Protein AF-Q8NE89-F1 (afdb_monomer)

Sequence (167 aa):
CEGNANNFYTWEACDDACWRIEKVPKVCRLQVSVDDQCEGSTEKYFFNLSSMTCEKFFSGGCHRNRIENRFPDEATCMGFCAPKKIPSFCYSPKDEGLCSANVTRYYFNPRYRTCDAFTYTGCGGNDNNFVSREDCKRACAKALKKKKKMPKLRFASRIRKIRKKQF

Radius of gyration: 23.85 Å; Cα contacts (8 Å, |Δi|>4): 255; chains: 1; bounding box: 80×46×56 Å

InterPro domains:
  IPR002223 Pancreatic trypsin inhibitor Kunitz domain [PF00014] (27-81)
  IPR002223 Pancreatic trypsin inhibitor Kunitz domain [PF00014] (89-140)
  IPR002223 Pancreatic trypsin inhibitor Kunitz domain [PR00759] (87-101)
  IPR002223 Pancreatic trypsin inhibitor Kunitz domain [PR00759] (115-125)
  IPR002223 Pancreatic trypsin inhibitor Kunitz domain [PR00759] (125-140)
  IPR002223 Pancreatic trypsin inhibitor Kunitz domain [PS50279] (28-81)
  IPR002223 Pancreatic trypsin inhibitor Kunitz domain [PS50279] (90-140)
  IPR002223 Pancreatic trypsin inhibitor Kunitz domain [SM00131] (26-82)
  IPR002223 Pancreatic trypsin inhibitor Kunitz domain [SM00131] (88-141)
  IPR008296 Tissue factor pathway inhibitor-like [PIRSF001620] (1-167)
  IPR020901 Proteinase inhibitor I2, Kunitz, conserved site [PS00280] (118-136)
  IPR036880 Pancreatic trypsin inhibitor Kunitz domain superfamily [G3DSA:4.10.410.10] (1-84)
  IPR036880 Pancreatic trypsin inhibitor Kunitz domain superfamily [G3DSA:4.10.410.10] (85-149)
  IPR036880 Pancreatic trypsin inhibitor Kunitz domain superfamily [SSF57362] (23-83)
  IPR036880 Pancreatic trypsin inhibitor Kunitz domain superfamily [SSF57362] (86-141)
  IPR050098 Tissue factor pathway inhibitor/Kunitz-type serine protease inhibitor-like [PTHR10083] (69-151)

Structure (mmCIF, N/CA/C/O backbone):
data_AF-Q8NE89-F1
#
_entry.id   AF-Q8NE89-F1
#
loop_
_atom_site.group_PDB
_atom_site.id
_atom_site.type_symbol
_atom_site.label_atom_id
_atom_site.label_alt_id
_atom_site.label_comp_id
_atom_site.label_asym_id
_atom_site.label_entity_id
_atom_site.label_seq_id
_atom_site.pdbx_PDB_ins_code
_atom_site.Cartn_x
_atom_site.Cartn_y
_atom_site.Cartn_z
_atom_site.occupancy
_atom_site.B_iso_or_equiv
_atom_site.auth_seq_id
_atom_site.auth_comp_id
_atom_site.auth_asym_id
_atom_site.auth_atom_id
_atom_site.pdbx_PDB_model_num
ATOM 1 N N . CYS A 1 1 ? 8.683 28.146 15.062 1.00 55.91 1 CYS A N 1
ATOM 2 C CA . CYS A 1 1 ? 8.540 27.248 13.897 1.00 55.91 1 CYS A CA 1
ATOM 3 C C . CYS A 1 1 ? 8.282 25.838 14.406 1.00 55.91 1 CYS A C 1
ATOM 5 O O . CYS A 1 1 ? 9.219 25.204 14.861 1.00 55.91 1 CYS A O 1
ATOM 7 N N . GLU A 1 2 ? 7.033 25.377 14.365 1.00 76.19 2 GLU A N 1
ATOM 8 C CA . GLU A 1 2 ? 6.618 24.046 14.853 1.00 76.19 2 GLU A CA 1
ATOM 9 C C . GLU A 1 2 ? 5.938 23.246 13.726 1.00 76.19 2 GLU A C 1
ATOM 11 O O . GLU A 1 2 ? 4.887 22.635 13.897 1.00 76.19 2 GLU A O 1
ATOM 16 N N . GLY A 1 3 ? 6.494 23.322 12.514 1.00 75.50 3 GLY A N 1
ATOM 17 C CA . GLY A 1 3 ? 5.986 22.558 11.374 1.00 75.50 3 GLY A CA 1
ATOM 18 C C . GLY A 1 3 ? 6.289 21.062 11.507 1.00 75.50 3 GLY A C 1
ATOM 19 O O . GLY A 1 3 ? 7.235 20.669 12.185 1.00 75.50 3 GLY A O 1
ATOM 20 N N . ASN A 1 4 ? 5.506 20.226 10.825 1.00 84.25 4 ASN A N 1
ATOM 21 C CA . ASN A 1 4 ? 5.774 18.792 10.687 1.00 84.25 4 ASN A CA 1
ATOM 22 C C . ASN A 1 4 ? 6.207 18.449 9.247 1.00 84.25 4 ASN A C 1
ATOM 24 O O . ASN A 1 4 ? 6.245 19.312 8.372 1.00 84.25 4 ASN A O 1
ATOM 28 N N . ALA A 1 5 ? 6.530 17.177 9.001 1.00 85.50 5 ALA A N 1
ATOM 29 C CA . ALA A 1 5 ? 7.006 16.697 7.700 1.00 85.50 5 ALA A CA 1
ATOM 30 C C . ALA A 1 5 ? 5.943 16.712 6.577 1.00 85.50 5 ALA A C 1
ATOM 32 O O . ALA A 1 5 ? 6.274 16.441 5.427 1.00 85.50 5 ALA A O 1
ATOM 33 N N . ASN A 1 6 ? 4.676 17.022 6.876 1.00 86.88 6 ASN A N 1
ATOM 34 C CA . ASN A 1 6 ? 3.607 17.169 5.885 1.00 86.88 6 ASN A CA 1
ATOM 35 C C . ASN A 1 6 ? 3.569 18.605 5.325 1.00 86.88 6 ASN A C 1
ATOM 37 O O . ASN A 1 6 ? 2.542 19.281 5.382 1.00 86.88 6 ASN A O 1
ATOM 41 N N . ASN A 1 7 ? 4.711 19.083 4.830 1.00 90.81 7 ASN A N 1
ATOM 42 C CA . ASN A 1 7 ? 4.867 20.398 4.215 1.00 90.81 7 ASN A CA 1
ATOM 43 C C . ASN A 1 7 ? 5.785 20.278 2.991 1.00 90.81 7 ASN A C 1
ATOM 45 O O . ASN A 1 7 ? 6.928 19.843 3.123 1.00 90.81 7 ASN A O 1
ATOM 49 N N . PHE A 1 8 ? 5.294 20.652 1.808 1.00 92.31 8 PHE A N 1
ATOM 50 C CA . PHE A 1 8 ? 5.977 20.418 0.532 1.00 92.31 8 PHE A CA 1
ATOM 51 C C . PHE A 1 8 ? 5.992 21.683 -0.327 1.00 92.31 8 PHE A C 1
ATOM 53 O O . PHE A 1 8 ? 4.985 22.379 -0.427 1.00 92.31 8 PHE A O 1
ATOM 60 N N . TYR A 1 9 ? 7.122 21.947 -0.989 1.00 92.88 9 TYR A N 1
ATOM 61 C CA . TYR A 1 9 ? 7.297 23.118 -1.858 1.00 92.88 9 TYR A CA 1
ATOM 62 C C . TYR A 1 9 ? 6.530 23.026 -3.180 1.00 92.88 9 TYR A C 1
ATOM 64 O O . TYR A 1 9 ? 6.206 24.049 -3.778 1.00 92.88 9 TYR A O 1
ATOM 72 N N . THR A 1 10 ? 6.251 21.811 -3.652 1.00 95.31 10 THR A N 1
ATOM 73 C CA . THR A 1 10 ? 5.556 21.571 -4.918 1.00 95.31 10 THR A CA 1
ATOM 74 C C . THR A 1 10 ? 4.507 20.481 -4.761 1.00 95.31 10 THR A C 1
ATOM 76 O O . THR A 1 10 ? 4.605 19.606 -3.892 1.00 95.31 10 THR A O 1
ATOM 79 N N . TRP A 1 11 ? 3.507 20.512 -5.644 1.00 91.31 11 TRP A N 1
ATOM 80 C CA . TRP A 1 11 ? 2.524 19.438 -5.751 1.00 91.31 11 TRP A CA 1
ATOM 81 C C . TRP A 1 11 ? 3.194 18.089 -6.029 1.00 91.31 11 TRP A C 1
ATOM 83 O O . TRP A 1 11 ? 2.794 17.093 -5.448 1.00 91.31 11 TRP A O 1
ATOM 93 N N . GLU A 1 12 ? 4.232 18.052 -6.866 1.00 91.31 12 GLU A N 1
ATOM 94 C CA . GLU A 1 12 ? 4.946 16.817 -7.211 1.00 91.31 12 GLU A CA 1
ATOM 95 C C . GLU A 1 12 ? 5.680 16.210 -6.014 1.00 91.31 12 GLU A C 1
ATOM 97 O O . GLU A 1 12 ? 5.616 15.001 -5.817 1.00 91.31 12 GLU A O 1
ATOM 102 N N . ALA A 1 13 ? 6.315 17.034 -5.173 1.00 89.81 13 ALA A N 1
ATOM 103 C CA . ALA A 1 13 ? 6.956 16.558 -3.950 1.00 89.81 13 ALA A CA 1
ATOM 104 C C . ALA A 1 13 ? 5.927 16.023 -2.938 1.00 89.81 13 ALA A C 1
ATOM 106 O O . ALA A 1 13 ? 6.159 14.994 -2.303 1.00 89.81 13 ALA A O 1
ATOM 107 N N . CYS A 1 14 ? 4.773 16.692 -2.820 1.00 91.06 14 CYS A N 1
ATOM 108 C CA . CYS A 1 14 ? 3.647 16.212 -2.017 1.00 91.06 14 CYS A CA 1
ATOM 109 C C . CYS A 1 14 ? 3.101 14.887 -2.558 1.00 91.06 14 CYS A C 1
ATOM 111 O O . CYS A 1 14 ? 2.960 13.921 -1.805 1.00 91.06 14 CYS A O 1
ATOM 113 N N . ASP A 1 15 ? 2.840 14.827 -3.870 1.00 88.75 15 ASP A N 1
ATOM 114 C CA . ASP A 1 15 ? 2.356 13.630 -4.548 1.00 88.75 15 ASP A CA 1
ATOM 115 C C . ASP A 1 15 ? 3.325 12.490 -4.285 1.00 88.75 15 ASP A C 1
ATOM 117 O O . ASP A 1 15 ? 2.850 11.496 -3.751 1.00 88.75 15 ASP A O 1
ATOM 121 N N . ASP A 1 16 ? 4.638 12.677 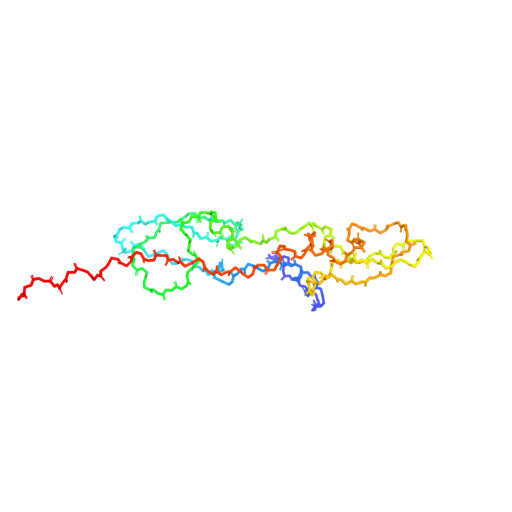-4.526 1.00 84.94 16 ASP A N 1
ATOM 122 C CA . ASP A 1 16 ? 5.698 11.662 -4.405 1.00 84.94 16 ASP A CA 1
ATOM 123 C C . ASP A 1 16 ? 5.943 11.148 -2.970 1.00 84.94 16 ASP A C 1
ATOM 125 O O . ASP A 1 16 ? 6.231 9.962 -2.737 1.00 84.94 16 ASP A O 1
ATOM 129 N N . ALA A 1 17 ? 5.776 12.016 -1.979 1.00 84.75 17 ALA A N 1
ATOM 130 C CA . ALA A 1 17 ? 5.873 11.620 -0.583 1.00 84.75 17 ALA A CA 1
ATOM 131 C C . ALA A 1 17 ? 4.620 10.861 -0.117 1.00 84.75 17 ALA A C 1
ATOM 133 O O . ALA A 1 17 ? 4.719 9.843 0.573 1.00 84.75 17 ALA A O 1
ATOM 134 N N . CYS A 1 18 ? 3.426 11.321 -0.499 1.00 85.19 18 CYS A N 1
ATOM 135 C CA . CYS A 1 18 ? 2.176 10.828 0.075 1.00 85.19 18 CYS A CA 1
ATOM 136 C C . CYS A 1 18 ? 1.602 9.591 -0.627 1.00 85.19 18 CYS A C 1
ATOM 138 O O . CYS A 1 18 ? 0.920 8.792 0.022 1.00 85.19 18 CYS A O 1
ATOM 140 N N . TRP A 1 19 ? 1.849 9.388 -1.925 1.00 80.62 19 TRP A N 1
ATOM 141 C CA . TRP A 1 19 ? 1.241 8.274 -2.671 1.00 80.62 19 TRP A CA 1
ATOM 142 C C . TRP A 1 19 ? 1.675 6.885 -2.186 1.00 80.62 19 TRP A C 1
ATOM 144 O O . TRP A 1 19 ? 0.909 5.925 -2.310 1.00 80.62 19 TRP A O 1
ATOM 154 N N . ARG A 1 20 ? 2.876 6.784 -1.601 1.00 74.88 20 ARG A N 1
ATOM 155 C CA . ARG A 1 20 ? 3.439 5.547 -1.031 1.00 74.88 20 ARG A CA 1
ATOM 156 C C . ARG A 1 20 ? 2.849 5.185 0.334 1.00 74.88 20 ARG A C 1
ATOM 158 O O . ARG A 1 20 ? 3.022 4.056 0.790 1.00 74.88 20 ARG A O 1
ATOM 165 N N . ILE A 1 21 ? 2.137 6.107 0.986 1.00 78.25 21 ILE A N 1
ATOM 166 C CA . ILE A 1 21 ? 1.583 5.894 2.325 1.00 78.25 21 ILE A CA 1
ATOM 167 C C . ILE A 1 21 ? 0.335 5.009 2.235 1.00 78.25 21 ILE A C 1
ATOM 169 O O . ILE A 1 21 ? -0.687 5.363 1.638 1.00 78.25 21 ILE A O 1
ATOM 173 N N . GLU A 1 22 ? 0.398 3.841 2.875 1.00 79.06 22 GLU A N 1
ATOM 174 C CA . GLU A 1 22 ? -0.743 2.935 2.970 1.00 79.06 22 GLU A CA 1
ATOM 175 C C . GLU A 1 22 ? -1.902 3.586 3.738 1.00 79.06 22 GLU A C 1
ATOM 177 O O . GLU A 1 22 ? -1.783 4.011 4.888 1.00 79.06 22 GLU A O 1
ATOM 182 N N . LYS A 1 23 ? -3.067 3.649 3.088 1.00 82.50 23 LYS A N 1
ATOM 183 C CA . LYS A 1 23 ? -4.235 4.341 3.634 1.00 82.50 23 LYS A CA 1
ATOM 184 C C . LYS A 1 23 ? -4.896 3.502 4.724 1.00 82.50 23 LYS A C 1
ATOM 186 O O . LYS A 1 23 ? -5.469 2.448 4.448 1.00 82.50 23 LYS A O 1
ATOM 191 N N . VAL A 1 24 ? -4.941 4.044 5.938 1.00 88.94 24 VAL A N 1
ATOM 192 C CA . VAL A 1 24 ? -5.802 3.533 7.013 1.00 88.94 24 VAL A CA 1
ATOM 193 C C . VAL A 1 24 ? -7.277 3.653 6.581 1.00 88.94 24 VAL A C 1
ATOM 195 O O . VAL A 1 24 ? -7.666 4.699 6.044 1.00 88.94 24 VAL A O 1
ATOM 198 N N . PRO A 1 25 ? -8.136 2.631 6.754 1.00 90.00 25 PRO A N 1
ATOM 199 C CA . PRO A 1 25 ? -9.551 2.719 6.379 1.00 90.00 25 PRO A CA 1
ATOM 200 C C . PRO A 1 25 ? -10.275 3.878 7.073 1.00 90.00 25 PRO A C 1
ATOM 202 O O . PRO A 1 25 ? -9.995 4.168 8.228 1.00 90.00 25 PRO A O 1
ATOM 205 N N . LYS A 1 26 ? -11.241 4.524 6.397 1.00 89.50 26 LYS A N 1
ATOM 206 C CA . LYS A 1 26 ? -11.944 5.713 6.930 1.00 89.50 26 LYS A CA 1
ATOM 207 C C . LYS A 1 26 ? -12.558 5.489 8.319 1.00 89.50 26 LYS A C 1
ATOM 209 O O . LYS A 1 26 ? -12.421 6.356 9.167 1.00 89.50 26 LYS A O 1
ATOM 214 N N . VAL A 1 27 ? -13.174 4.329 8.561 1.00 89.12 27 VAL A N 1
ATOM 215 C CA . VAL A 1 27 ? -13.766 3.993 9.871 1.00 89.12 27 VAL A CA 1
ATOM 216 C C . VAL A 1 27 ? -12.733 3.983 11.000 1.00 89.12 27 VAL A C 1
ATOM 218 O O . VAL A 1 27 ? -13.036 4.430 12.092 1.00 89.12 27 VAL A O 1
ATOM 221 N N . CYS A 1 28 ? -11.493 3.577 10.721 1.00 92.69 28 CYS A N 1
ATOM 222 C CA . CYS A 1 28 ? -10.399 3.544 11.694 1.00 92.69 28 CYS A CA 1
ATOM 223 C C . CYS A 1 28 ? -9.786 4.927 11.962 1.00 92.69 28 CYS A C 1
ATOM 225 O O . CYS A 1 28 ? -8.858 5.044 12.750 1.00 92.69 28 CYS A O 1
ATOM 227 N N . ARG A 1 29 ? -10.248 5.966 11.253 1.00 91.94 29 ARG A N 1
ATOM 228 C CA . ARG A 1 29 ? -9.847 7.362 11.474 1.00 91.94 29 ARG A CA 1
ATOM 229 C C . ARG A 1 29 ? -10.880 8.140 12.280 1.00 91.94 29 ARG A C 1
ATOM 231 O O . ARG A 1 29 ? -10.676 9.320 12.541 1.00 91.94 29 ARG A O 1
ATOM 238 N N . LEU A 1 30 ? -12.018 7.517 12.588 1.00 88.88 30 LEU A N 1
ATOM 239 C CA . LEU A 1 30 ? -13.071 8.158 13.358 1.00 88.88 30 LEU A CA 1
ATOM 240 C C . LEU A 1 30 ? -12.648 8.229 14.823 1.00 88.88 30 LEU A C 1
ATOM 242 O O . LEU A 1 30 ? -12.080 7.275 15.360 1.00 88.88 30 LEU A O 1
ATOM 246 N N . GLN A 1 31 ? -12.954 9.360 15.452 1.00 84.25 31 GLN A N 1
ATOM 247 C CA . GLN A 1 31 ? -12.847 9.507 16.896 1.00 84.25 31 GLN A CA 1
ATOM 248 C C . GLN A 1 31 ? -13.882 8.608 17.577 1.00 84.25 31 GLN A C 1
ATOM 250 O O . GLN A 1 31 ? -14.979 8.394 17.053 1.00 84.25 31 GLN A O 1
ATOM 255 N N . VAL A 1 32 ? -13.518 8.069 18.735 1.00 82.00 32 VAL A N 1
ATOM 256 C CA . VAL A 1 32 ? -14.411 7.261 19.564 1.00 82.00 32 VAL A CA 1
ATOM 257 C C . VAL A 1 32 ? -15.127 8.188 20.535 1.00 82.00 32 VAL A C 1
ATOM 259 O O . VAL A 1 32 ? -14.473 8.942 21.250 1.00 82.00 32 VAL A O 1
ATOM 262 N N . SER A 1 33 ? -16.458 8.137 20.571 1.00 72.62 33 SER A N 1
ATOM 263 C CA . SER A 1 33 ? -17.232 8.758 21.646 1.00 72.62 33 SER A CA 1
ATOM 264 C C . SER A 1 33 ? -17.252 7.816 22.846 1.00 72.62 33 SER A C 1
ATOM 266 O O . SER A 1 33 ? -17.750 6.690 22.754 1.00 72.62 33 SER A O 1
ATOM 268 N N . VAL A 1 34 ? -16.683 8.267 23.959 1.00 67.81 34 VAL A N 1
ATOM 269 C CA . VAL A 1 34 ? -16.776 7.573 25.243 1.00 67.81 34 VAL A CA 1
ATOM 270 C C . VAL A 1 34 ? -18.064 8.057 25.910 1.00 67.81 34 VAL A C 1
ATOM 272 O O . VAL A 1 34 ? -18.098 9.131 26.499 1.00 67.81 34 VAL A O 1
ATOM 275 N N . ASP A 1 35 ? -19.158 7.317 25.728 1.00 64.50 35 ASP A N 1
ATOM 276 C CA . ASP A 1 35 ? -20.420 7.624 26.406 1.00 64.50 35 ASP A CA 1
ATOM 277 C C . ASP A 1 35 ? -20.411 6.956 27.789 1.00 64.50 35 ASP A C 1
ATOM 279 O O . ASP A 1 35 ? -20.801 5.795 27.943 1.00 64.50 35 ASP A O 1
ATOM 283 N N . ASP A 1 36 ? -19.956 7.702 28.798 1.00 57.50 36 ASP A N 1
ATOM 284 C CA . ASP A 1 36 ? -19.843 7.253 30.197 1.00 57.50 36 ASP A CA 1
ATOM 285 C C . ASP A 1 36 ? -21.199 7.155 30.930 1.00 57.50 36 ASP A C 1
ATOM 287 O O . ASP A 1 36 ? -21.265 6.764 32.091 1.00 57.50 36 ASP A O 1
ATOM 291 N N . GLN A 1 37 ? -22.308 7.502 30.269 1.00 61.19 37 GLN A N 1
ATOM 292 C CA . GLN A 1 37 ? -23.637 7.630 30.891 1.00 61.19 37 GLN A CA 1
ATOM 293 C C . GLN A 1 37 ? -24.498 6.358 30.815 1.00 61.19 37 GLN A C 1
ATOM 295 O O . GLN A 1 37 ? -25.705 6.412 31.051 1.00 61.19 37 GLN A O 1
ATOM 300 N N . CYS A 1 38 ? -23.918 5.209 30.464 1.00 62.44 38 CYS A N 1
ATOM 301 C CA . CYS A 1 38 ? -24.669 3.970 30.267 1.00 62.44 38 CYS A CA 1
ATOM 302 C C . CYS A 1 38 ? -24.155 2.838 31.161 1.00 62.44 38 CYS A C 1
ATOM 304 O O . CYS A 1 38 ? -22.958 2.570 31.242 1.00 62.44 38 CYS A O 1
ATOM 306 N N . GLU A 1 39 ? -25.093 2.138 31.794 1.00 60.69 39 GLU A N 1
ATOM 307 C CA . GLU A 1 39 ? -24.819 1.018 32.690 1.00 60.69 39 GLU A CA 1
ATOM 308 C C . GLU A 1 39 ? -24.392 -0.223 31.881 1.00 60.69 39 GLU A C 1
ATOM 310 O O . GLU A 1 39 ? -25.050 -0.619 30.914 1.00 60.69 39 GLU A O 1
ATOM 315 N N . GLY A 1 40 ? -23.253 -0.816 32.251 1.00 62.75 40 GLY A N 1
ATOM 316 C CA . GLY A 1 40 ? -22.630 -1.939 31.545 1.00 62.75 40 GLY A CA 1
ATOM 317 C C . GLY A 1 40 ? -21.482 -1.507 30.630 1.00 62.75 40 GLY A C 1
ATOM 318 O O . GLY A 1 40 ? -21.686 -1.187 29.457 1.00 62.75 40 GLY A O 1
ATOM 319 N N . SER A 1 41 ? -20.257 -1.552 31.159 1.00 67.19 41 SER A N 1
ATOM 320 C CA . SER A 1 41 ? -19.029 -1.336 30.398 1.00 67.19 41 SER A CA 1
ATOM 321 C C . SER A 1 41 ? -18.599 -2.634 29.716 1.00 67.19 41 SER A C 1
ATOM 323 O O . SER A 1 41 ? -18.359 -3.659 30.353 1.00 67.19 41 SER A O 1
ATOM 325 N N . THR A 1 42 ? -18.501 -2.609 28.389 1.00 78.19 42 THR A N 1
ATOM 326 C CA . THR A 1 42 ? -17.851 -3.698 27.648 1.00 78.19 42 THR A CA 1
ATOM 327 C C . THR A 1 42 ? -16.485 -3.249 27.170 1.00 78.19 42 THR A C 1
ATOM 329 O O . THR A 1 42 ? -16.349 -2.154 26.622 1.00 78.19 42 THR A O 1
ATOM 332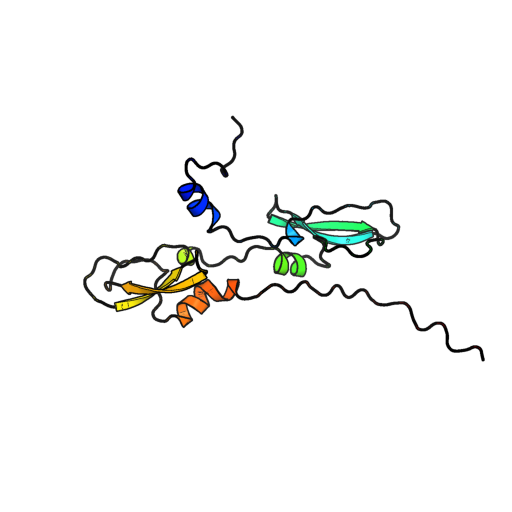 N N . GLU A 1 43 ? -15.482 -4.105 27.364 1.00 86.00 43 GLU A N 1
ATOM 333 C CA . GLU A 1 43 ? -14.159 -3.902 26.783 1.00 86.00 43 GLU A CA 1
ATOM 334 C C . GLU A 1 43 ? -14.253 -3.995 25.254 1.00 86.00 43 GLU A C 1
ATOM 336 O O . GLU A 1 43 ? -14.891 -4.899 24.686 1.00 86.00 43 GLU A O 1
ATOM 341 N N . LYS A 1 44 ? -13.666 -3.000 24.592 1.00 89.50 44 LYS A N 1
ATOM 342 C CA . LYS A 1 44 ? -13.584 -2.859 23.139 1.00 89.50 44 LYS A CA 1
ATOM 343 C C . LYS A 1 44 ? -12.236 -2.267 22.756 1.00 89.50 44 LYS A C 1
ATOM 345 O O . LYS A 1 44 ? -11.511 -1.748 23.596 1.00 89.50 44 LYS A O 1
ATOM 350 N N . TYR A 1 45 ? -11.929 -2.321 21.466 1.00 92.50 45 TYR A N 1
ATOM 351 C CA . TYR A 1 45 ? -10.707 -1.763 20.896 1.00 92.50 45 TYR A CA 1
ATOM 352 C C . TYR A 1 45 ? -11.028 -0.717 19.835 1.00 92.50 45 TYR A C 1
ATOM 354 O O . TYR A 1 45 ? -11.997 -0.875 19.090 1.00 92.50 45 TYR A O 1
ATOM 362 N N . PHE A 1 46 ? -10.195 0.310 19.723 1.00 92.81 46 PHE A N 1
ATOM 363 C CA . PHE A 1 46 ? -10.230 1.289 18.639 1.00 92.81 46 PHE A CA 1
ATOM 364 C C . PHE A 1 46 ? -8.837 1.477 18.051 1.00 92.81 46 PHE A C 1
ATOM 366 O O . PHE A 1 46 ? -7.841 1.274 18.736 1.00 92.81 46 PHE A O 1
ATOM 373 N N . PHE A 1 47 ? -8.752 1.858 16.779 1.00 94.69 47 PHE A N 1
ATOM 374 C CA . PHE A 1 47 ? -7.467 2.159 16.161 1.00 94.69 47 PHE A CA 1
ATOM 375 C C . PHE A 1 47 ? -7.070 3.603 16.450 1.00 94.69 47 PHE A C 1
ATOM 377 O O . PHE A 1 47 ? -7.762 4.534 16.029 1.00 94.69 47 PHE A O 1
ATOM 384 N N . ASN A 1 48 ? -5.956 3.786 17.147 1.00 93.62 48 ASN A N 1
ATOM 385 C CA . ASN A 1 48 ? -5.386 5.087 17.445 1.00 93.62 48 ASN A CA 1
ATOM 386 C C . ASN A 1 48 ? -4.397 5.476 16.332 1.00 93.62 48 ASN A C 1
ATOM 388 O O . ASN A 1 48 ? -3.446 4.755 16.033 1.00 93.62 48 ASN A O 1
ATOM 392 N N . LEU A 1 49 ? -4.635 6.621 15.685 1.00 91.75 49 LEU A N 1
ATOM 393 C CA . LEU A 1 49 ? -3.791 7.109 14.588 1.00 91.75 49 LEU A CA 1
ATOM 394 C C . LEU A 1 49 ? -2.454 7.687 15.065 1.00 91.75 49 LEU A C 1
ATOM 396 O O . LEU A 1 49 ? -1.511 7.718 14.281 1.00 91.75 49 LEU A O 1
ATOM 400 N N . SER A 1 50 ? -2.373 8.148 16.314 1.00 91.94 50 SER A N 1
ATOM 401 C CA . SER A 1 50 ? -1.155 8.724 16.887 1.00 91.94 50 SER A CA 1
ATOM 402 C C . SER A 1 50 ? -0.141 7.637 17.231 1.00 91.94 50 SER A C 1
ATOM 404 O O . SER A 1 50 ? 1.035 7.764 16.904 1.00 91.94 50 SER A O 1
ATOM 406 N N . SER A 1 51 ? -0.595 6.548 17.855 1.00 94.00 51 SER A N 1
ATOM 407 C CA . SER A 1 51 ? 0.245 5.392 18.199 1.00 94.00 51 SER A CA 1
ATOM 408 C C . SER A 1 51 ? 0.324 4.353 17.080 1.00 94.00 51 SER A C 1
ATOM 410 O O . SER A 1 51 ? 1.226 3.517 17.082 1.00 94.00 51 SER A O 1
ATOM 412 N N . MET A 1 52 ? -0.587 4.409 16.100 1.00 92.19 52 MET A N 1
ATOM 413 C CA . MET A 1 52 ? -0.733 3.420 15.026 1.00 92.19 52 MET A CA 1
ATOM 414 C C . MET A 1 52 ? -1.027 2.002 15.550 1.00 92.19 52 MET A C 1
ATOM 416 O O . MET A 1 52 ? -0.701 1.008 14.891 1.00 92.19 52 MET A O 1
ATOM 420 N N . THR A 1 53 ? -1.668 1.903 16.717 1.00 94.88 53 THR A N 1
ATOM 421 C CA . THR A 1 53 ? -2.029 0.644 17.383 1.00 94.88 53 THR A CA 1
ATOM 422 C C . THR A 1 53 ? -3.520 0.578 17.704 1.00 94.88 53 THR A C 1
ATOM 424 O O . THR A 1 53 ? -4.260 1.556 17.585 1.00 94.88 53 THR A O 1
ATOM 427 N N . CYS A 1 54 ? -3.987 -0.617 18.066 1.00 95.69 54 CYS A N 1
ATOM 428 C CA . CYS A 1 54 ? -5.334 -0.814 18.579 1.00 95.69 54 CYS A CA 1
ATOM 429 C C . CYS A 1 54 ? -5.323 -0.735 20.102 1.00 95.69 54 CYS A C 1
ATOM 431 O O . CYS A 1 54 ? -4.770 -1.604 20.768 1.00 95.69 54 CYS A O 1
ATOM 433 N N . GLU A 1 55 ? -5.950 0.299 20.644 1.00 94.94 55 GLU A N 1
ATOM 434 C CA . GLU A 1 55 ? -5.987 0.571 22.075 1.00 94.94 55 GLU A CA 1
ATOM 435 C C . GLU A 1 55 ? -7.335 0.161 22.662 1.00 94.94 55 GLU A C 1
ATOM 437 O O . GLU A 1 55 ? -8.378 0.250 22.005 1.00 94.94 55 GLU A O 1
ATOM 442 N N . LYS A 1 56 ? -7.308 -0.324 23.906 1.00 92.38 56 LYS A N 1
ATOM 443 C CA . LYS A 1 56 ? -8.509 -0.755 24.620 1.00 92.38 56 LYS A CA 1
ATOM 444 C C . LYS A 1 56 ? -9.254 0.439 25.211 1.00 92.38 56 LYS A C 1
ATOM 446 O O . LYS A 1 56 ? -8.640 1.378 25.710 1.00 92.38 56 LYS A O 1
ATOM 451 N N . PHE A 1 57 ? -10.577 0.367 25.205 1.00 87.06 57 PHE A N 1
ATOM 452 C CA . PHE A 1 57 ? -11.455 1.316 25.878 1.00 87.06 57 PHE A CA 1
ATOM 453 C C . PHE A 1 57 ? -12.696 0.606 26.423 1.00 87.06 57 PHE A C 1
ATOM 455 O O . PHE A 1 57 ? -13.072 -0.478 25.964 1.00 87.06 57 PHE A O 1
ATOM 462 N N . PHE A 1 58 ? -13.344 1.229 27.403 1.00 82.94 58 PHE A N 1
ATOM 463 C CA . PHE A 1 58 ? -14.622 0.769 27.930 1.00 82.94 58 PHE A CA 1
ATOM 464 C C . PHE A 1 58 ? -15.745 1.532 27.252 1.00 82.94 58 PHE A C 1
ATOM 466 O O . PHE A 1 58 ? -15.701 2.754 27.158 1.00 82.94 58 PHE A O 1
ATOM 473 N N . SER A 1 59 ? -16.762 0.815 26.790 1.00 72.31 59 SER A N 1
ATOM 474 C CA . SER A 1 59 ? -17.937 1.455 26.222 1.00 72.31 59 SER A CA 1
ATOM 475 C C . SER A 1 59 ? -19.216 1.087 26.937 1.00 72.31 59 SER A C 1
ATOM 477 O O . SER A 1 59 ? -19.490 -0.102 27.125 1.00 72.31 59 SER A O 1
ATOM 479 N N . GLY A 1 60 ? -20.051 2.105 27.155 1.00 68.19 60 GLY A N 1
ATOM 480 C CA . GLY A 1 60 ? -21.455 1.963 27.516 1.00 68.19 60 GLY A CA 1
ATOM 481 C C . GLY A 1 60 ? -22.276 1.208 26.460 1.00 68.19 60 GLY A C 1
ATOM 482 O O . GLY A 1 60 ? -21.989 1.256 25.261 1.00 68.19 60 GLY A O 1
ATOM 483 N N . GLY A 1 61 ? -23.295 0.467 26.901 1.00 61.31 61 GLY A N 1
ATOM 484 C CA . GLY A 1 61 ? -24.089 -0.459 26.077 1.00 61.31 61 GLY A CA 1
ATOM 485 C C . GLY A 1 61 ? -25.146 0.158 25.144 1.00 61.31 61 GLY A C 1
ATOM 486 O O . GLY A 1 61 ? -26.002 -0.568 24.641 1.00 61.31 61 GLY A O 1
ATOM 487 N N . CYS A 1 62 ? -25.137 1.470 24.905 1.00 63.75 62 CYS A N 1
ATOM 488 C CA . CYS A 1 62 ? -26.271 2.208 24.327 1.00 63.75 62 CYS A CA 1
ATOM 489 C C . CYS A 1 62 ? -26.097 2.670 22.863 1.00 63.75 62 CYS A C 1
ATOM 491 O O . CYS A 1 62 ? -26.905 3.449 22.353 1.00 63.75 62 CYS A O 1
ATOM 493 N N . HIS A 1 63 ? -25.112 2.145 22.129 1.00 61.97 63 HIS A N 1
ATOM 494 C CA . HIS A 1 63 ? -24.869 2.555 20.741 1.00 61.97 63 HIS A CA 1
ATOM 495 C C . HIS A 1 63 ? -25.921 2.000 19.766 1.00 61.97 63 HIS A C 1
ATOM 497 O O . HIS A 1 63 ? -25.887 0.838 19.352 1.00 61.97 63 HIS A O 1
ATOM 503 N N . ARG A 1 64 ? -26.855 2.865 19.350 1.00 57.28 64 ARG A N 1
ATOM 504 C CA . ARG A 1 64 ? -27.741 2.627 18.202 1.00 57.28 64 ARG A CA 1
ATOM 505 C C . ARG A 1 64 ? -27.052 3.098 16.915 1.00 57.28 64 ARG A C 1
ATOM 507 O O . ARG A 1 64 ? -26.870 4.289 16.706 1.00 57.28 64 ARG A O 1
ATOM 514 N N . ASN A 1 65 ? -26.741 2.150 16.028 1.00 55.66 65 ASN A N 1
ATOM 515 C CA . ASN A 1 65 ? -26.494 2.359 14.593 1.00 55.66 65 ASN A CA 1
ATOM 516 C C . ASN A 1 65 ? -25.509 3.480 14.185 1.00 55.66 65 ASN A C 1
ATOM 518 O O . ASN A 1 65 ? -25.841 4.318 13.343 1.00 55.66 65 ASN A O 1
ATOM 522 N N . ARG A 1 66 ? -24.253 3.434 14.644 1.00 59.44 66 ARG A N 1
ATOM 523 C CA . ARG A 1 66 ? -23.148 4.116 13.944 1.00 59.44 66 ARG A CA 1
ATOM 524 C C . ARG A 1 66 ? -22.031 3.152 13.562 1.00 59.44 66 ARG A C 1
ATOM 526 O O . ARG A 1 66 ? -21.726 2.194 14.265 1.00 59.44 66 ARG A O 1
ATOM 533 N N . ILE A 1 67 ? -21.448 3.406 12.392 1.00 63.69 67 ILE A N 1
ATOM 534 C CA . ILE A 1 67 ? -20.189 2.799 11.960 1.00 63.69 67 ILE A CA 1
ATOM 535 C C . ILE A 1 67 ? -19.095 3.481 12.786 1.00 63.69 67 ILE A C 1
ATOM 537 O O . ILE A 1 67 ? -18.759 4.630 12.519 1.00 63.69 67 ILE A O 1
ATOM 541 N N . GLU A 1 68 ? -18.588 2.798 13.806 1.00 79.06 68 GLU A N 1
ATOM 542 C CA . GLU A 1 68 ? -17.623 3.352 14.761 1.00 79.06 68 GLU A CA 1
ATOM 543 C C . GLU A 1 68 ? -16.246 2.697 14.604 1.00 79.06 68 GLU A C 1
ATOM 545 O O . GLU A 1 68 ? -16.134 1.550 14.159 1.00 79.06 68 GLU A O 1
ATOM 550 N N . ASN A 1 69 ? -15.195 3.421 14.996 1.00 90.44 69 ASN A N 1
ATOM 551 C CA . ASN A 1 69 ? -13.839 2.900 15.184 1.00 90.44 69 ASN A CA 1
ATOM 552 C C . ASN A 1 69 ? -13.812 1.977 16.414 1.00 90.44 69 ASN A C 1
ATOM 554 O O . ASN A 1 69 ? -13.259 2.316 17.450 1.00 90.44 69 ASN A O 1
ATOM 558 N N . ARG A 1 70 ? -14.525 0.854 16.335 1.00 88.06 70 ARG A N 1
ATOM 559 C CA . ARG A 1 70 ? -14.826 -0.007 17.474 1.00 88.06 70 ARG A CA 1
ATOM 560 C C . ARG A 1 70 ? -14.817 -1.462 17.051 1.00 88.06 70 ARG A C 1
ATOM 562 O O . ARG A 1 70 ? -15.578 -1.884 16.178 1.00 88.06 70 ARG A O 1
ATOM 569 N N . PHE A 1 71 ? -14.011 -2.246 17.746 1.00 89.88 71 PHE A N 1
ATOM 570 C CA . PHE A 1 71 ? -13.749 -3.642 17.443 1.00 89.88 71 PHE A CA 1
ATOM 571 C C . PHE A 1 71 ? -13.907 -4.507 18.700 1.00 89.88 71 PHE A C 1
ATOM 573 O O . PHE A 1 71 ? -13.698 -4.023 19.815 1.00 89.88 71 PHE A O 1
ATOM 580 N N . PRO A 1 72 ? -14.324 -5.776 18.541 1.00 89.50 72 PRO A N 1
ATOM 581 C CA . PRO A 1 72 ? -14.535 -6.680 19.667 1.00 89.50 72 PRO A CA 1
ATOM 582 C C . PRO A 1 72 ? -13.230 -7.143 20.322 1.00 89.50 72 PRO A C 1
ATOM 584 O O . PRO A 1 72 ? -13.245 -7.424 21.512 1.00 89.50 72 PRO A O 1
ATOM 587 N N . ASP A 1 73 ? -12.142 -7.214 19.558 1.00 92.19 73 ASP A N 1
ATOM 588 C CA . ASP A 1 73 ? -10.835 -7.694 19.997 1.00 92.19 73 ASP A CA 1
ATOM 589 C C . ASP A 1 73 ? -9.708 -7.018 19.196 1.00 92.19 73 ASP A C 1
ATOM 591 O O . ASP A 1 73 ? -9.924 -6.505 18.086 1.00 92.19 73 ASP A O 1
ATOM 595 N N . GLU A 1 74 ? -8.502 -7.028 19.764 1.00 94.12 74 GLU A N 1
ATOM 596 C CA . GLU A 1 74 ? -7.307 -6.415 19.183 1.00 94.12 74 GLU A CA 1
ATOM 597 C C . GLU A 1 74 ? -6.957 -7.000 17.811 1.00 94.12 74 GLU A C 1
ATOM 599 O O . GLU A 1 74 ? -6.630 -6.256 16.886 1.00 94.12 74 GLU A O 1
ATOM 604 N N . ALA A 1 75 ? -7.071 -8.320 17.634 1.00 93.31 75 ALA A N 1
ATOM 605 C CA . ALA A 1 75 ? -6.700 -8.985 16.388 1.00 93.31 75 ALA A CA 1
ATOM 606 C C . ALA A 1 75 ? -7.627 -8.574 15.234 1.00 93.31 75 ALA A C 1
ATOM 608 O O . ALA A 1 75 ? -7.163 -8.281 14.126 1.00 93.31 75 ALA A O 1
ATOM 609 N N . THR A 1 76 ? -8.932 -8.477 15.494 1.00 92.56 76 THR A N 1
ATOM 610 C CA . THR A 1 76 ? -9.922 -7.955 14.551 1.00 92.56 76 THR A CA 1
ATOM 611 C C . THR A 1 76 ? -9.635 -6.491 14.222 1.00 92.56 76 THR A C 1
ATOM 613 O O . THR A 1 76 ? -9.670 -6.115 13.046 1.00 92.56 76 THR A O 1
ATOM 616 N N . CYS A 1 77 ? -9.308 -5.675 15.229 1.00 93.56 77 CYS A N 1
ATOM 617 C CA . CYS A 1 77 ? -8.940 -4.274 15.042 1.00 93.56 77 CYS A CA 1
ATOM 618 C C . CYS A 1 77 ? -7.684 -4.126 14.174 1.00 93.56 77 CYS A C 1
ATOM 620 O O . CYS A 1 77 ? -7.731 -3.468 13.137 1.00 93.56 77 CYS A O 1
ATOM 622 N N . MET A 1 78 ? -6.585 -4.802 14.514 1.00 93.19 78 MET A N 1
ATOM 623 C CA . MET A 1 78 ? -5.321 -4.728 13.777 1.00 93.19 78 MET A CA 1
ATOM 624 C C . MET A 1 78 ? -5.474 -5.288 12.363 1.00 93.19 78 MET A C 1
ATOM 626 O O . MET A 1 78 ? -5.083 -4.649 11.383 1.00 93.19 78 MET A O 1
ATOM 630 N N . GLY A 1 79 ? -6.142 -6.432 12.212 1.00 90.62 79 GLY A N 1
ATOM 631 C CA . GLY A 1 79 ? -6.455 -7.002 10.904 1.00 90.62 79 GLY A CA 1
ATOM 632 C C . GLY A 1 79 ? -7.267 -6.042 10.028 1.00 90.62 79 GLY A C 1
ATOM 633 O O . GLY A 1 79 ? -7.032 -5.949 8.813 1.00 90.62 79 GLY A O 1
ATOM 634 N N . PHE A 1 80 ? -8.179 -5.268 10.629 1.00 90.25 80 PHE A N 1
ATOM 635 C CA . PHE A 1 80 ? -9.017 -4.317 9.911 1.00 90.25 80 PHE A CA 1
ATOM 636 C C . PHE A 1 80 ? -8.352 -2.951 9.667 1.00 90.25 80 PHE A C 1
ATOM 638 O O . PHE A 1 80 ? -8.428 -2.429 8.556 1.00 90.25 80 PHE A O 1
ATOM 645 N N . CYS A 1 81 ? -7.630 -2.392 10.628 1.00 92.25 81 CYS A N 1
ATOM 646 C CA . CYS A 1 81 ? -7.162 -1.008 10.595 1.00 92.25 81 CYS A CA 1
ATOM 647 C C . CYS A 1 81 ? -5.685 -0.844 10.266 1.00 92.25 81 CYS A C 1
ATOM 649 O O . CYS A 1 81 ? -5.341 0.114 9.573 1.00 92.25 81 CYS A O 1
ATOM 651 N N . ALA A 1 82 ? -4.835 -1.795 10.663 1.00 90.62 82 ALA A N 1
ATOM 652 C CA . ALA A 1 82 ? -3.404 -1.662 10.447 1.00 90.62 82 ALA A CA 1
ATOM 653 C C . ALA A 1 82 ? -3.079 -1.586 8.937 1.00 90.62 82 ALA A C 1
ATOM 655 O O . ALA A 1 82 ? -3.641 -2.366 8.135 1.00 90.62 82 ALA A O 1
ATOM 656 N N . PRO A 1 83 ? -2.187 -0.660 8.535 1.00 85.88 83 PRO A N 1
ATOM 657 C CA . PRO A 1 83 ? -1.601 -0.639 7.203 1.00 85.88 83 PRO A CA 1
ATOM 658 C C . PRO A 1 83 ? -0.895 -1.963 6.920 1.00 85.88 83 PRO A C 1
ATOM 660 O O . PRO A 1 83 ? -0.252 -2.544 7.797 1.00 85.88 83 PRO A O 1
ATOM 663 N N . LYS A 1 84 ? -1.002 -2.468 5.691 1.00 81.19 84 LYS A N 1
ATOM 664 C CA . LYS A 1 84 ? -0.307 -3.707 5.334 1.00 81.19 84 LYS A CA 1
ATOM 665 C C . LYS A 1 84 ? 1.137 -3.385 4.991 1.00 81.19 84 LYS A C 1
ATOM 667 O O . LYS A 1 84 ? 1.392 -2.646 4.048 1.00 81.19 84 LYS A O 1
ATOM 672 N N . LYS A 1 85 ? 2.074 -3.981 5.724 1.00 77.88 85 LYS A N 1
ATOM 673 C CA . LYS A 1 85 ? 3.491 -3.920 5.370 1.00 77.88 85 LYS A CA 1
ATOM 674 C C . LYS A 1 85 ? 3.729 -4.834 4.167 1.00 77.88 85 LYS A C 1
ATOM 676 O O . LYS A 1 85 ? 3.559 -6.047 4.274 1.00 77.88 85 LYS A O 1
ATOM 681 N N . ILE A 1 86 ? 4.065 -4.248 3.023 1.00 86.06 86 ILE A N 1
ATOM 682 C CA . ILE A 1 86 ? 4.723 -4.965 1.924 1.00 86.06 86 ILE A CA 1
ATOM 683 C C . ILE A 1 86 ? 6.237 -4.766 2.062 1.00 86.06 86 ILE A C 1
ATOM 685 O O . ILE A 1 86 ? 6.646 -3.781 2.687 1.00 86.06 86 ILE A O 1
ATOM 689 N N . PRO A 1 87 ? 7.065 -5.682 1.534 1.00 90.94 87 PRO A N 1
ATOM 690 C CA . PRO A 1 87 ? 8.513 -5.529 1.582 1.00 90.94 87 PRO A CA 1
ATOM 691 C C . PRO A 1 87 ? 8.966 -4.174 1.029 1.00 90.94 87 PRO A C 1
ATOM 693 O O . PRO A 1 87 ? 8.408 -3.688 0.046 1.00 90.94 87 PRO A O 1
ATOM 696 N N . SER A 1 88 ? 9.977 -3.567 1.655 1.00 90.06 88 SER A N 1
ATOM 697 C CA . SER A 1 88 ? 10.472 -2.237 1.275 1.00 90.06 88 SER A CA 1
ATOM 698 C C . SER A 1 88 ? 10.933 -2.182 -0.181 1.00 90.06 88 SER A C 1
ATOM 700 O O . SER A 1 88 ? 10.651 -1.198 -0.859 1.00 90.06 88 SER A O 1
ATOM 702 N N . PHE A 1 89 ? 11.546 -3.256 -0.690 1.00 93.62 89 PHE A N 1
ATOM 703 C CA . PHE A 1 89 ? 11.979 -3.333 -2.085 1.00 93.62 89 PHE A CA 1
ATOM 704 C C . PHE A 1 89 ? 10.831 -3.208 -3.088 1.00 93.62 89 PHE A C 1
ATOM 706 O O . PHE A 1 89 ? 11.050 -2.733 -4.192 1.00 93.62 89 PHE A O 1
ATOM 713 N N . CYS A 1 90 ? 9.590 -3.549 -2.723 1.00 93.50 90 CYS A N 1
ATOM 714 C CA . CYS A 1 90 ? 8.443 -3.337 -3.607 1.00 93.50 90 CYS A CA 1
ATOM 715 C C . CYS A 1 90 ? 8.233 -1.844 -3.921 1.00 93.50 90 CYS A C 1
ATOM 717 O O . CYS A 1 90 ? 7.578 -1.513 -4.902 1.00 93.50 90 CYS A O 1
ATOM 719 N N . TYR A 1 91 ? 8.766 -0.937 -3.097 1.00 90.62 91 TYR A N 1
ATOM 720 C CA . TYR A 1 91 ? 8.706 0.506 -3.321 1.00 90.62 91 TYR A CA 1
ATOM 721 C C . TYR A 1 91 ? 9.896 1.065 -4.105 1.00 90.62 91 TYR A C 1
ATOM 723 O O . TYR A 1 91 ? 9.878 2.249 -4.442 1.00 90.62 91 TYR A O 1
ATOM 731 N N . SER A 1 92 ? 10.913 0.251 -4.393 1.00 93.81 92 SER A N 1
ATOM 732 C CA . SER A 1 92 ? 12.062 0.674 -5.191 1.00 93.81 92 SER A CA 1
ATOM 733 C C . SER A 1 92 ? 11.642 0.953 -6.639 1.00 93.81 92 SER A C 1
ATOM 735 O O . SER A 1 92 ? 10.740 0.285 -7.156 1.00 93.81 92 SER A O 1
ATOM 737 N N . PRO A 1 93 ? 12.269 1.922 -7.325 1.00 94.19 93 PRO A N 1
ATOM 738 C CA . PRO A 1 93 ? 12.008 2.157 -8.741 1.00 94.19 93 PRO A CA 1
ATOM 739 C C . PRO A 1 93 ? 12.427 0.947 -9.586 1.00 94.19 93 PRO A C 1
ATOM 741 O O . PRO A 1 93 ? 13.248 0.132 -9.159 1.00 94.19 93 PRO A O 1
ATOM 744 N N . LYS A 1 94 ? 11.894 0.848 -10.810 1.00 96.06 94 LYS A N 1
ATOM 745 C CA . LYS A 1 94 ? 12.463 -0.069 -11.805 1.00 96.06 94 LYS A CA 1
ATOM 746 C C . LYS A 1 94 ? 13.913 0.327 -12.075 1.00 96.06 94 LYS A C 1
ATOM 748 O O . LYS A 1 94 ? 14.202 1.516 -12.204 1.00 96.06 94 LYS A O 1
ATOM 753 N N . ASP A 1 95 ? 14.785 -0.662 -12.169 1.00 97.81 95 ASP A N 1
ATOM 754 C CA . ASP A 1 95 ? 16.206 -0.454 -12.412 1.00 97.81 95 ASP A CA 1
ATOM 755 C C . ASP A 1 95 ? 16.659 -1.386 -13.532 1.00 97.81 95 ASP A C 1
ATOM 757 O O . ASP A 1 95 ? 16.672 -2.612 -13.381 1.00 97.81 95 ASP A O 1
ATOM 761 N N . GLU A 1 96 ? 16.964 -0.784 -14.680 1.00 98.00 96 GLU A N 1
ATOM 762 C CA . GLU A 1 96 ? 17.352 -1.492 -15.897 1.00 98.00 96 GLU A CA 1
ATOM 763 C C . GLU A 1 96 ? 18.731 -2.142 -15.751 1.00 98.00 96 GLU A C 1
ATOM 765 O O . GLU A 1 96 ? 19.022 -3.093 -16.472 1.00 98.00 96 GLU A O 1
ATOM 770 N N . GLY A 1 97 ? 19.550 -1.723 -14.784 1.00 97.12 97 GLY A N 1
ATOM 771 C CA . GLY A 1 97 ? 20.912 -2.208 -14.610 1.00 97.12 97 GLY A CA 1
ATOM 772 C C . GLY A 1 97 ? 21.918 -1.546 -15.555 1.00 97.12 97 GLY A C 1
ATOM 773 O O . GLY A 1 97 ? 21.629 -0.537 -16.192 1.00 97.12 97 GLY A O 1
ATOM 774 N N . LEU A 1 98 ? 23.125 -2.115 -15.626 1.00 97.19 98 LEU A N 1
ATOM 775 C CA . LEU A 1 98 ? 24.291 -1.494 -16.282 1.00 97.19 98 LEU A CA 1
ATOM 776 C C . LEU A 1 98 ? 24.898 -2.333 -17.420 1.00 97.19 98 LEU A C 1
ATOM 778 O O . LEU A 1 98 ? 25.964 -2.001 -17.932 1.00 97.19 98 LEU A O 1
ATOM 782 N N . CYS A 1 99 ? 24.261 -3.441 -17.787 1.00 97.50 99 CYS A N 1
ATOM 783 C CA . CYS A 1 99 ? 24.751 -4.353 -18.821 1.00 97.50 99 CYS A CA 1
ATOM 784 C C . CYS A 1 99 ? 24.095 -4.050 -20.187 1.00 97.50 99 CYS A C 1
ATOM 786 O O . CYS A 1 99 ? 23.609 -2.945 -20.422 1.00 97.50 99 CYS A O 1
ATOM 788 N N . SER A 1 100 ? 24.064 -5.013 -21.116 1.00 97.31 100 SER A N 1
ATOM 789 C CA . SER A 1 100 ? 23.512 -4.805 -22.472 1.00 97.31 100 SER A CA 1
ATOM 790 C C . SER A 1 100 ? 22.605 -5.933 -22.974 1.00 97.31 100 SER A C 1
ATOM 792 O O . SER A 1 100 ? 22.308 -6.000 -24.165 1.00 97.31 100 SER A O 1
ATOM 794 N N . ALA A 1 101 ? 22.156 -6.836 -22.098 1.00 96.69 101 ALA A N 1
ATOM 795 C CA . ALA A 1 101 ? 21.137 -7.812 -22.472 1.00 96.69 101 ALA A CA 1
ATOM 796 C C . ALA A 1 101 ? 19.768 -7.132 -22.653 1.00 96.69 101 ALA A C 1
ATOM 798 O O . ALA A 1 101 ? 19.522 -6.037 -22.157 1.00 96.69 101 ALA A O 1
ATOM 799 N N . ASN A 1 102 ? 18.848 -7.798 -23.343 1.00 97.19 102 ASN A N 1
ATOM 800 C CA . ASN A 1 102 ? 17.466 -7.345 -23.463 1.00 97.19 102 ASN A CA 1
ATOM 801 C C . ASN A 1 102 ? 16.553 -8.424 -22.883 1.00 97.19 102 ASN A C 1
ATOM 803 O O . ASN A 1 102 ? 16.131 -9.343 -23.583 1.00 97.19 102 ASN A O 1
ATOM 807 N N . VAL A 1 103 ? 16.330 -8.359 -21.569 1.00 97.44 103 VAL A N 1
ATOM 808 C CA . VAL A 1 103 ? 15.544 -9.359 -20.842 1.00 97.44 103 VAL A CA 1
ATOM 809 C C . VAL A 1 103 ? 14.295 -8.707 -20.276 1.00 97.44 103 VAL A C 1
ATOM 811 O O . VAL A 1 103 ? 14.379 -7.820 -19.431 1.00 97.44 103 VAL A O 1
ATOM 814 N N . THR A 1 104 ? 13.118 -9.176 -20.686 1.00 98.12 104 THR A N 1
ATOM 815 C CA . THR A 1 104 ? 11.864 -8.734 -20.071 1.00 98.12 104 THR A CA 1
ATOM 816 C C . THR A 1 104 ? 11.785 -9.226 -18.629 1.00 98.12 104 THR A C 1
ATOM 818 O O . THR A 1 104 ? 11.858 -10.426 -18.356 1.00 98.12 104 THR A O 1
ATOM 821 N N . ARG A 1 105 ? 11.609 -8.289 -17.703 1.00 98.38 105 ARG A N 1
ATOM 822 C CA . ARG A 1 105 ? 11.361 -8.533 -16.280 1.00 98.38 105 ARG A CA 1
ATOM 823 C C . ARG A 1 105 ? 10.128 -7.766 -15.840 1.00 98.38 105 ARG A C 1
ATOM 825 O O . ARG A 1 105 ? 9.564 -6.982 -16.596 1.00 98.38 105 ARG A O 1
ATOM 832 N N . TYR A 1 106 ? 9.689 -8.014 -14.617 1.00 98.38 106 TYR A N 1
ATOM 833 C CA . TYR A 1 106 ? 8.544 -7.345 -14.020 1.00 98.38 106 TYR A CA 1
ATOM 834 C C . TYR A 1 106 ? 8.976 -6.631 -12.752 1.00 98.38 106 TYR A C 1
ATOM 836 O O . TYR A 1 106 ? 9.733 -7.191 -11.968 1.00 98.38 106 TYR A O 1
ATOM 844 N N . TYR A 1 107 ? 8.464 -5.429 -12.529 1.00 97.88 107 TYR A N 1
ATOM 845 C CA . TYR A 1 107 ? 8.629 -4.703 -11.273 1.00 97.88 107 TYR A CA 1
ATOM 846 C C . TYR A 1 107 ? 7.254 -4.339 -10.717 1.00 97.88 107 TYR A C 1
ATOM 848 O O . TYR A 1 107 ? 6.264 -4.248 -11.451 1.00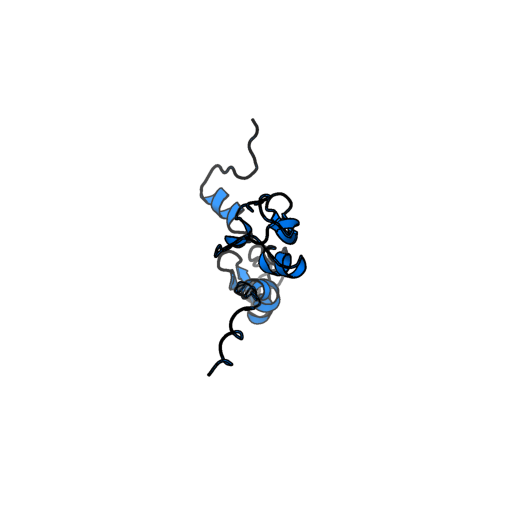 97.88 107 TYR A O 1
ATOM 856 N N . PHE A 1 108 ? 7.168 -4.151 -9.406 1.00 95.88 108 PHE A N 1
ATOM 857 C CA . PHE A 1 108 ? 5.970 -3.634 -8.772 1.00 95.88 108 PHE A CA 1
ATOM 858 C C . PHE A 1 108 ? 5.950 -2.114 -8.880 1.00 95.88 108 PHE A C 1
ATOM 860 O O . PHE A 1 108 ? 6.821 -1.432 -8.348 1.00 95.88 108 PHE A O 1
ATOM 867 N N . ASN A 1 109 ? 4.924 -1.591 -9.540 1.00 92.88 109 ASN A N 1
ATOM 868 C CA . ASN A 1 109 ? 4.615 -0.178 -9.583 1.00 92.88 109 ASN A CA 1
ATOM 869 C C . ASN A 1 109 ? 3.657 0.144 -8.429 1.00 92.88 109 ASN A C 1
ATOM 871 O O . ASN A 1 109 ? 2.460 -0.167 -8.516 1.00 92.88 109 ASN A O 1
ATOM 875 N N . PRO A 1 110 ? 4.122 0.769 -7.334 1.00 86.94 110 PRO A N 1
ATOM 876 C CA . PRO A 1 110 ? 3.274 0.942 -6.166 1.00 86.94 110 PRO A CA 1
ATOM 877 C C . PRO A 1 110 ? 2.193 2.015 -6.402 1.00 86.94 110 PRO A C 1
ATOM 879 O O . PRO A 1 110 ? 1.203 2.039 -5.670 1.00 86.94 110 PRO A O 1
ATOM 882 N N . ARG A 1 111 ? 2.350 2.874 -7.432 1.00 85.38 111 ARG A N 1
ATOM 883 C CA . ARG A 1 111 ? 1.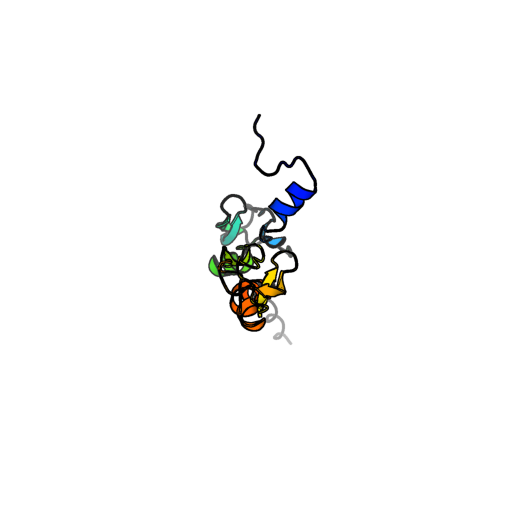457 4.011 -7.723 1.00 85.38 111 ARG A CA 1
ATOM 884 C C . ARG A 1 111 ? 0.129 3.491 -8.228 1.00 85.38 111 ARG A C 1
ATOM 886 O O . ARG A 1 111 ? -0.930 3.845 -7.715 1.00 85.38 111 ARG A O 1
ATOM 893 N N . TYR A 1 112 ? 0.206 2.573 -9.183 1.00 87.38 112 TYR A N 1
ATOM 894 C CA . TYR A 1 112 ? -0.956 1.896 -9.749 1.00 87.38 112 TYR A CA 1
ATOM 895 C C . TYR A 1 112 ? -1.239 0.550 -9.075 1.00 87.38 112 TYR A C 1
ATOM 897 O O . TYR A 1 112 ? -2.280 -0.061 -9.319 1.00 87.38 112 TYR A O 1
ATOM 905 N N . ARG A 1 113 ? -0.355 0.107 -8.169 1.00 87.69 113 ARG A N 1
ATOM 906 C CA . ARG A 1 113 ? -0.407 -1.199 -7.493 1.00 87.69 113 ARG A CA 1
ATOM 907 C C . ARG A 1 113 ? -0.426 -2.352 -8.503 1.00 87.69 113 ARG A C 1
ATOM 909 O O . ARG A 1 113 ? -1.118 -3.358 -8.307 1.00 87.69 113 ARG A O 1
ATOM 916 N N . THR A 1 114 ? 0.326 -2.191 -9.587 1.00 92.44 114 THR A N 1
ATOM 917 C CA . THR A 1 114 ? 0.425 -3.126 -10.711 1.00 92.44 114 THR A CA 1
ATOM 918 C C . THR A 1 114 ? 1.814 -3.747 -10.785 1.00 92.44 114 THR A C 1
ATOM 920 O O . THR A 1 114 ? 2.761 -3.275 -10.166 1.00 92.44 114 THR A O 1
ATOM 923 N N . CYS A 1 115 ? 1.908 -4.869 -11.492 1.00 96.69 115 CYS A N 1
ATOM 924 C CA . CYS A 1 115 ? 3.185 -5.472 -11.848 1.00 96.69 115 CYS A CA 1
ATOM 925 C C . CYS A 1 115 ? 3.371 -5.244 -13.338 1.00 96.69 115 CYS A C 1
ATOM 927 O O . CYS A 1 115 ? 2.658 -5.871 -14.131 1.00 96.69 115 CYS A O 1
ATOM 929 N N . ASP A 1 116 ? 4.280 -4.337 -13.668 1.00 97.62 116 ASP A N 1
ATOM 930 C CA . ASP A 1 116 ? 4.487 -3.827 -15.017 1.00 97.62 116 ASP A CA 1
ATOM 931 C C . ASP A 1 116 ? 5.788 -4.414 -15.577 1.00 97.62 116 ASP A C 1
ATOM 933 O O . ASP A 1 116 ? 6.730 -4.690 -14.828 1.00 97.62 116 ASP A O 1
ATOM 937 N N . ALA A 1 117 ? 5.820 -4.667 -16.885 1.00 98.06 117 ALA A N 1
ATOM 938 C CA . ALA A 1 117 ? 7.011 -5.181 -17.550 1.00 98.06 117 ALA A CA 1
ATOM 939 C C . ALA A 1 117 ? 8.034 -4.057 -17.774 1.00 98.06 117 ALA A C 1
ATOM 941 O O . ALA A 1 117 ? 7.657 -2.912 -18.026 1.00 98.06 117 ALA A O 1
ATOM 942 N N . PHE A 1 118 ? 9.319 -4.390 -17.711 1.00 98.19 118 PHE A N 1
ATOM 943 C CA . PHE A 1 118 ? 10.421 -3.499 -18.062 1.00 98.19 118 PHE A CA 1
ATOM 944 C C . PHE A 1 118 ? 11.588 -4.289 -18.668 1.00 98.19 118 PHE A C 1
ATOM 946 O O . PHE A 1 118 ? 11.662 -5.514 -18.526 1.00 98.19 118 PHE A O 1
ATOM 953 N N . THR A 1 119 ? 12.490 -3.587 -19.352 1.00 98.31 119 THR A N 1
ATOM 954 C CA . THR A 1 119 ? 13.704 -4.178 -19.921 1.00 98.31 119 T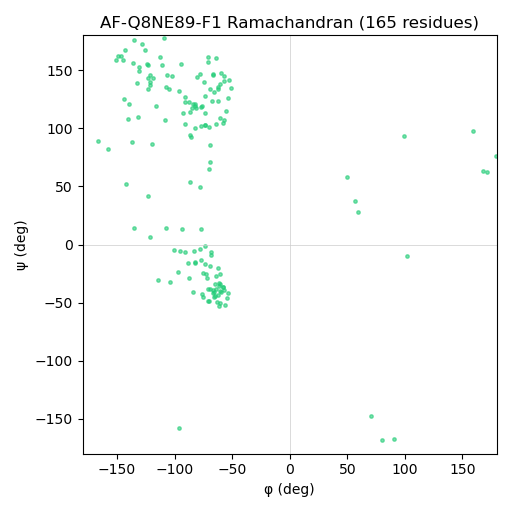HR A CA 1
ATOM 955 C C . THR A 1 119 ? 14.817 -4.159 -18.882 1.00 98.31 119 THR A C 1
ATOM 957 O O . THR A 1 119 ? 15.183 -3.104 -18.378 1.00 98.31 119 THR A O 1
ATOM 960 N N . TYR A 1 120 ? 15.359 -5.329 -18.563 1.00 98.38 120 TYR A N 1
ATOM 961 C CA . TYR A 1 120 ? 16.518 -5.489 -17.696 1.00 98.38 120 TYR A CA 1
ATOM 962 C C . TYR A 1 120 ? 17.738 -5.897 -18.514 1.00 98.38 120 TYR A C 1
ATOM 964 O O . TYR A 1 120 ? 17.681 -6.806 -19.347 1.00 98.38 120 TYR A O 1
ATOM 972 N N . THR A 1 121 ? 18.856 -5.248 -18.219 1.00 98.19 121 THR A N 1
ATOM 973 C CA . THR A 1 121 ? 20.104 -5.368 -18.968 1.00 98.19 121 THR A CA 1
ATOM 974 C C . THR A 1 121 ? 20.958 -6.572 -18.586 1.00 98.19 121 THR A C 1
ATOM 976 O O . THR A 1 121 ? 21.959 -6.851 -19.243 1.00 98.19 121 THR A O 1
ATOM 979 N N . GLY A 1 122 ? 20.566 -7.326 -17.556 1.00 95.94 122 GLY A N 1
ATOM 980 C CA . GLY A 1 122 ? 21.194 -8.597 -17.185 1.00 95.94 122 GLY A CA 1
ATOM 981 C C . GLY A 1 122 ? 22.150 -8.542 -15.990 1.00 95.94 122 GLY A C 1
ATOM 982 O O . GLY A 1 122 ? 22.517 -9.604 -15.497 1.00 95.94 122 GLY A O 1
ATOM 983 N N . CYS A 1 123 ? 22.515 -7.358 -15.489 1.00 96.44 123 CYS A N 1
ATOM 984 C CA . CYS A 1 123 ? 23.307 -7.209 -14.263 1.00 96.44 123 CYS A CA 1
ATOM 985 C C . CYS A 1 123 ? 22.972 -5.916 -13.502 1.00 96.44 123 CYS A C 1
ATOM 987 O O . CYS A 1 123 ? 22.396 -4.989 -14.069 1.00 96.44 123 CYS A O 1
ATOM 989 N N . GLY A 1 124 ? 23.346 -5.844 -12.219 1.00 96.62 124 GLY A N 1
ATOM 990 C CA . GLY A 1 124 ? 22.972 -4.732 -11.338 1.00 96.62 124 GLY A CA 1
ATOM 991 C C . GLY A 1 124 ? 21.482 -4.765 -10.998 1.00 96.62 124 GLY A C 1
ATOM 992 O O . GLY A 1 124 ? 20.881 -5.842 -10.953 1.00 96.62 124 GLY A O 1
ATOM 993 N N . GLY A 1 125 ? 20.866 -3.603 -10.807 1.00 96.06 125 GLY A N 1
ATOM 994 C CA . GLY A 1 125 ? 19.452 -3.520 -10.462 1.00 96.06 125 GLY A CA 1
ATOM 995 C C . GLY A 1 125 ? 19.182 -3.527 -8.956 1.00 96.06 125 GLY A C 1
ATOM 996 O O . GLY A 1 125 ? 20.087 -3.412 -8.129 1.00 96.06 125 GLY A O 1
ATOM 997 N N . ASN A 1 126 ? 17.911 -3.725 -8.607 1.00 97.75 126 ASN A N 1
ATOM 998 C CA . ASN A 1 126 ? 17.444 -3.919 -7.237 1.00 97.75 126 ASN A CA 1
ATOM 999 C C . ASN A 1 126 ? 16.436 -5.083 -7.150 1.00 97.75 126 ASN A C 1
ATOM 1001 O O . ASN A 1 126 ? 16.038 -5.651 -8.168 1.00 97.75 126 ASN A O 1
ATOM 1005 N N . ASP A 1 127 ? 15.998 -5.416 -5.933 1.00 97.50 127 ASP A N 1
ATOM 1006 C CA . AS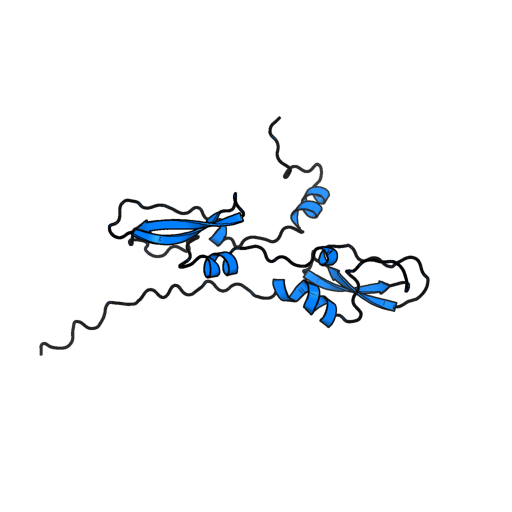P A 1 127 ? 15.114 -6.561 -5.659 1.00 97.50 127 ASP A CA 1
ATOM 1007 C C . ASP A 1 127 ? 13.680 -6.411 -6.208 1.00 97.50 127 ASP A C 1
ATOM 1009 O O . ASP A 1 127 ? 12.911 -7.374 -6.211 1.00 97.50 127 ASP A O 1
ATOM 1013 N N . ASN A 1 128 ? 13.290 -5.234 -6.713 1.00 97.75 128 ASN A N 1
ATOM 1014 C CA . ASN A 1 128 ? 12.033 -5.043 -7.441 1.00 97.75 128 ASN A CA 1
ATOM 1015 C C . ASN A 1 128 ? 12.138 -5.552 -8.892 1.00 97.75 128 ASN A C 1
ATOM 1017 O O . ASN A 1 128 ? 11.812 -4.847 -9.846 1.00 97.75 128 ASN A O 1
ATOM 1021 N N . ASN A 1 129 ? 12.633 -6.777 -9.065 1.00 98.19 129 ASN A N 1
ATOM 1022 C CA . ASN A 1 129 ? 12.934 -7.388 -10.355 1.00 98.19 129 ASN A CA 1
ATOM 1023 C C . ASN A 1 129 ? 12.521 -8.862 -10.327 1.00 98.19 129 ASN A C 1
ATOM 1025 O O . ASN A 1 129 ? 13.146 -9.700 -9.681 1.00 98.19 129 ASN A O 1
ATOM 1029 N N . PHE A 1 130 ? 11.443 -9.181 -11.034 1.00 98.19 130 PHE A N 1
ATOM 1030 C CA . PHE A 1 130 ? 10.828 -10.501 -11.039 1.00 98.19 130 PHE A CA 1
ATOM 1031 C C . PHE A 1 130 ? 10.846 -11.108 -12.439 1.00 98.19 130 PHE A C 1
ATOM 1033 O O . PHE A 1 130 ? 10.627 -10.423 -13.439 1.00 98.19 130 PHE A O 1
ATOM 1040 N N . VAL A 1 131 ? 11.045 -12.425 -12.505 1.00 97.69 131 VAL A N 1
ATOM 1041 C CA . VAL A 1 131 ? 11.023 -13.185 -13.765 1.00 97.69 131 VAL A CA 1
ATOM 1042 C C . VAL A 1 131 ? 9.613 -13.244 -14.353 1.00 97.69 131 VAL A C 1
ATOM 1044 O O . VAL A 1 131 ? 9.442 -13.120 -15.563 1.00 97.69 131 VAL A O 1
ATOM 1047 N N . SER A 1 132 ? 8.590 -13.388 -13.506 1.00 98.00 132 SER A N 1
ATOM 1048 C CA . SER A 1 132 ? 7.192 -13.436 -13.935 1.00 98.00 132 SER A CA 1
ATOM 1049 C C . SER A 1 132 ? 6.334 -12.368 -13.257 1.00 98.00 132 SER A C 1
ATOM 1051 O O . SER A 1 132 ? 6.581 -11.931 -12.126 1.00 98.00 132 SER A O 1
ATOM 1053 N N . ARG A 1 133 ? 5.249 -11.981 -13.934 1.00 96.81 133 ARG A N 1
ATOM 1054 C CA . ARG A 1 133 ? 4.242 -11.068 -13.380 1.00 96.81 133 ARG A CA 1
ATOM 1055 C C . ARG A 1 133 ? 3.584 -11.655 -12.129 1.00 96.81 133 ARG A C 1
ATOM 1057 O O . ARG A 1 133 ? 3.170 -10.923 -11.228 1.00 96.81 133 ARG A O 1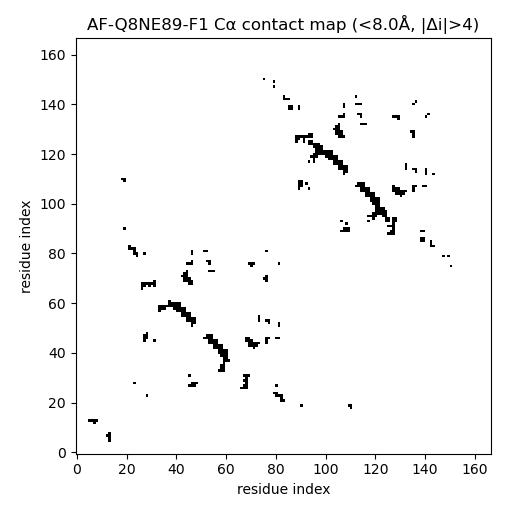
ATOM 1064 N N . GLU A 1 134 ? 3.439 -12.972 -12.081 1.00 96.06 134 GLU A N 1
ATOM 1065 C CA . GLU A 1 134 ? 2.824 -13.713 -10.987 1.00 96.06 134 GLU A CA 1
ATOM 1066 C C . GLU A 1 134 ? 3.718 -13.709 -9.741 1.00 96.06 134 GLU A C 1
ATOM 1068 O O . GLU A 1 134 ? 3.193 -13.512 -8.643 1.00 96.06 134 GLU A O 1
ATOM 1073 N N . ASP A 1 135 ? 5.040 -13.819 -9.901 1.00 96.31 135 ASP A N 1
ATOM 1074 C CA . ASP A 1 135 ? 6.014 -13.654 -8.811 1.00 96.31 135 ASP A CA 1
ATOM 1075 C C . ASP A 1 135 ? 5.935 -12.260 -8.200 1.00 96.31 135 ASP A C 1
ATOM 1077 O O . ASP A 1 135 ? 5.717 -12.131 -6.993 1.00 96.31 135 ASP A O 1
ATOM 1081 N N . CYS A 1 136 ? 5.968 -11.225 -9.043 1.00 96.62 136 CYS A N 1
ATOM 1082 C CA . CYS A 1 136 ? 5.779 -9.846 -8.602 1.00 96.62 136 CYS A CA 1
ATOM 1083 C C . CYS A 1 136 ? 4.465 -9.680 -7.821 1.00 96.62 136 CYS A C 1
ATOM 1085 O O . CYS A 1 136 ? 4.422 -9.111 -6.726 1.00 96.62 136 CYS A O 1
ATOM 1087 N N . LYS A 1 137 ? 3.356 -10.233 -8.337 1.00 94.31 137 LYS A N 1
ATOM 1088 C CA . LYS A 1 137 ? 2.052 -10.141 -7.664 1.00 94.31 137 LYS A CA 1
ATOM 1089 C C . LYS A 1 137 ? 2.047 -10.867 -6.323 1.00 94.31 137 LYS A C 1
ATOM 1091 O O . LYS A 1 137 ? 1.389 -10.391 -5.394 1.00 94.31 137 LYS A O 1
ATOM 1096 N N . ARG A 1 138 ? 2.716 -12.018 -6.222 1.00 92.56 138 ARG A N 1
ATOM 1097 C CA . ARG A 1 138 ? 2.832 -12.780 -4.973 1.00 92.56 138 ARG A CA 1
ATOM 1098 C C . ARG A 1 138 ? 3.637 -12.012 -3.932 1.00 92.56 138 ARG A C 1
ATOM 1100 O O . ARG A 1 138 ? 3.168 -11.934 -2.799 1.00 92.56 138 ARG A O 1
ATOM 1107 N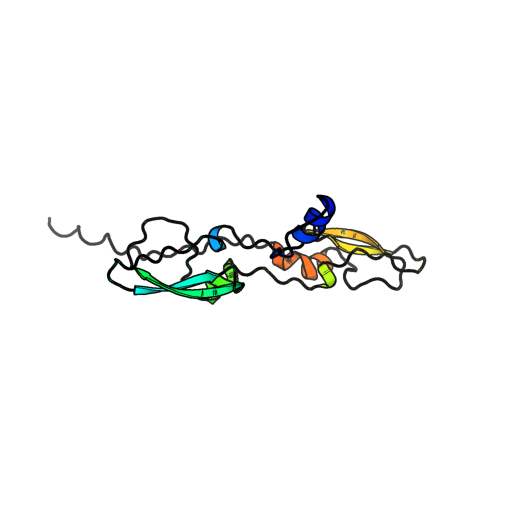 N . ALA A 1 139 ? 4.763 -11.427 -4.333 1.00 93.00 139 ALA A N 1
ATOM 1108 C CA . ALA A 1 139 ? 5.650 -10.675 -3.454 1.00 93.00 139 ALA A CA 1
ATOM 1109 C C . ALA A 1 139 ? 5.032 -9.341 -2.997 1.00 93.00 139 ALA A C 1
ATOM 1111 O O . ALA A 1 139 ? 4.982 -9.063 -1.801 1.00 93.00 139 ALA A O 1
ATOM 1112 N N . CYS A 1 140 ? 4.493 -8.549 -3.930 1.00 92.25 140 CYS A N 1
ATOM 1113 C CA . CYS A 1 140 ? 4.163 -7.144 -3.672 1.00 92.25 140 CYS A CA 1
ATOM 1114 C C . CYS A 1 140 ? 2.659 -6.811 -3.719 1.00 92.25 140 CYS A C 1
ATOM 1116 O O . CYS A 1 140 ? 2.187 -5.949 -2.981 1.00 92.25 140 CYS A O 1
ATOM 1118 N N . ALA A 1 141 ? 1.850 -7.509 -4.528 1.00 84.06 141 ALA A N 1
ATOM 1119 C CA . ALA A 1 141 ? 0.440 -7.134 -4.734 1.00 84.06 141 ALA A CA 1
ATOM 1120 C C . ALA A 1 141 ? -0.569 -7.913 -3.865 1.00 84.06 141 ALA A C 1
ATOM 1122 O O . ALA A 1 141 ? -1.687 -7.441 -3.630 1.00 84.06 141 ALA A O 1
ATOM 1123 N N . LYS A 1 142 ? -0.232 -9.122 -3.392 1.00 78.00 142 LYS A N 1
ATOM 1124 C CA . LYS A 1 142 ? -1.168 -10.022 -2.683 1.00 78.00 142 LYS A CA 1
ATOM 1125 C C . LYS A 1 142 ? -1.709 -9.409 -1.389 1.00 78.00 142 LYS A C 1
ATOM 1127 O O . LYS A 1 142 ? -2.888 -9.588 -1.072 1.00 78.00 142 LYS A O 1
ATOM 1132 N N . ALA A 1 143 ? -0.884 -8.639 -0.680 1.00 65.62 143 ALA A N 1
ATOM 1133 C CA . ALA A 1 143 ? -1.313 -7.904 0.501 1.00 65.62 143 ALA A CA 1
ATOM 1134 C C . ALA A 1 143 ? -2.433 -6.904 0.159 1.00 65.62 143 ALA A C 1
ATOM 1136 O O . ALA A 1 143 ? -3.427 -6.818 0.877 1.00 65.62 143 ALA A O 1
ATOM 1137 N N . LEU A 1 144 ? -2.369 -6.220 -0.980 1.00 66.25 144 LEU A N 1
ATOM 1138 C CA . LEU A 1 144 ? -3.235 -5.077 -1.287 1.00 66.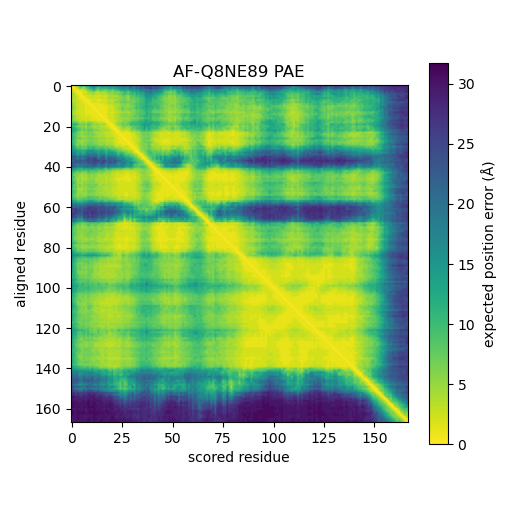25 144 LEU A CA 1
ATOM 1139 C C . LEU A 1 144 ? -4.630 -5.459 -1.820 1.00 66.25 144 LEU A C 1
ATOM 1141 O O . LEU A 1 144 ? -5.544 -4.639 -1.793 1.00 66.25 144 LEU A O 1
ATOM 1145 N N . LYS A 1 145 ? -4.840 -6.708 -2.259 1.00 61.84 145 LYS A N 1
ATOM 1146 C CA . LYS A 1 145 ? -6.071 -7.128 -2.968 1.00 61.84 145 LYS A CA 1
ATOM 1147 C C . LYS A 1 145 ? -7.276 -7.479 -2.092 1.00 61.84 145 LYS A C 1
ATOM 1149 O O . LYS A 1 145 ? -8.394 -7.568 -2.598 1.00 61.84 145 LYS A O 1
ATOM 1154 N N . LYS A 1 146 ? -7.105 -7.692 -0.785 1.00 60.72 146 LYS A N 1
ATOM 1155 C CA . LYS A 1 146 ? -8.247 -8.022 0.087 1.00 60.72 146 LYS A CA 1
ATOM 1156 C C . LYS A 1 146 ? -8.980 -6.742 0.495 1.00 60.72 146 LYS A C 1
ATOM 1158 O O . LYS A 1 146 ? -8.541 -6.078 1.435 1.00 60.72 146 LYS A O 1
ATOM 1163 N N . LYS A 1 147 ? -10.103 -6.424 -0.170 1.00 59.78 147 LYS A N 1
ATOM 1164 C CA . LYS A 1 147 ? -11.083 -5.455 0.354 1.00 59.78 147 LYS A CA 1
ATOM 1165 C C . LYS A 1 147 ? -11.501 -5.933 1.744 1.00 59.78 147 LYS A C 1
ATOM 1167 O O . LYS A 1 147 ? -12.084 -7.009 1.877 1.00 59.78 147 LYS A O 1
ATOM 1172 N N . LYS A 1 148 ? -11.165 -5.162 2.778 1.00 64.19 148 LYS A N 1
ATOM 1173 C CA . LYS A 1 148 ? -11.555 -5.470 4.153 1.00 64.19 148 LYS A CA 1
ATOM 1174 C C . LYS A 1 148 ? -13.070 -5.239 4.251 1.00 64.19 148 LYS A C 1
ATOM 1176 O O . LYS A 1 148 ? -13.520 -4.098 4.266 1.00 64.19 148 LYS A O 1
ATOM 1181 N N . LYS A 1 149 ? -13.875 -6.308 4.211 1.00 65.12 149 LYS A N 1
ATOM 1182 C CA . LYS A 1 149 ? -15.302 -6.210 4.559 1.00 65.12 149 LYS A CA 1
ATOM 1183 C C . LYS A 1 149 ? -15.373 -5.951 6.058 1.00 65.12 149 LYS A C 1
ATOM 1185 O O . LYS A 1 149 ? -14.656 -6.617 6.803 1.00 65.12 149 LYS A O 1
ATOM 1190 N N . MET A 1 150 ? -16.190 -4.987 6.484 1.00 63.84 150 MET A N 1
ATOM 1191 C CA . MET A 1 150 ? -16.428 -4.779 7.912 1.00 63.84 150 MET A CA 1
ATOM 1192 C C . MET A 1 150 ? -16.824 -6.116 8.553 1.00 63.84 150 MET A C 1
ATOM 1194 O O . MET A 1 150 ? -17.665 -6.824 7.980 1.00 63.84 150 MET A O 1
ATOM 1198 N N . PRO A 1 151 ? -16.248 -6.471 9.713 1.00 63.16 151 PRO A N 1
ATOM 1199 C CA . PRO A 1 151 ? -16.764 -7.570 10.507 1.00 63.16 151 PRO A CA 1
ATOM 1200 C C . PRO A 1 151 ? -18.251 -7.312 10.751 1.00 63.16 151 PRO A C 1
ATOM 1202 O O . PRO A 1 151 ? -18.630 -6.232 11.206 1.00 63.16 151 PRO A O 1
ATOM 1205 N N . LYS A 1 152 ? -19.115 -8.273 10.409 1.00 61.16 152 LYS A N 1
ATOM 1206 C CA . LYS A 1 152 ? -20.519 -8.197 10.816 1.00 61.16 152 LYS A CA 1
ATOM 1207 C C . LYS A 1 152 ? -20.513 -8.275 12.341 1.00 61.16 152 LYS A C 1
ATOM 1209 O O . LYS A 1 152 ? -20.297 -9.363 12.872 1.00 61.16 152 LYS A O 1
ATOM 1214 N N . LEU A 1 153 ? -20.713 -7.148 13.031 1.00 53.94 153 LEU A N 1
ATOM 1215 C CA . LEU A 1 153 ? -21.004 -7.171 14.460 1.00 53.94 153 LEU A CA 1
ATOM 1216 C C . LEU A 1 153 ? -22.248 -8.044 14.622 1.00 53.94 153 LEU A C 1
ATOM 1218 O O . LEU A 1 153 ? -23.343 -7.672 14.197 1.00 53.94 153 LEU A O 1
ATOM 1222 N N . ARG A 1 154 ? -22.069 -9.257 15.153 1.00 46.78 154 ARG A N 1
ATOM 1223 C CA . ARG A 1 154 ? -23.189 -10.095 15.563 1.00 46.78 154 ARG A CA 1
ATOM 1224 C C . ARG A 1 154 ? -23.794 -9.421 16.784 1.00 46.78 154 ARG A C 1
ATOM 1226 O O . ARG A 1 154 ? -23.440 -9.744 17.911 1.00 46.78 154 ARG A O 1
ATOM 1233 N N . PHE A 1 155 ? -24.696 -8.472 16.561 1.00 46.53 155 PHE A N 1
ATOM 1234 C CA . PHE A 1 155 ? -25.670 -8.130 17.581 1.00 46.53 155 PHE A CA 1
ATOM 1235 C C . PHE A 1 155 ? -26.449 -9.416 17.830 1.00 46.53 155 PHE A C 1
ATOM 1237 O O . PHE A 1 155 ? -27.157 -9.899 16.945 1.00 46.53 155 PHE A O 1
ATOM 1244 N N . ALA A 1 156 ? -26.232 -10.041 18.986 1.00 43.88 156 ALA A N 1
ATOM 1245 C CA . ALA A 1 156 ? -27.069 -11.139 19.418 1.00 43.88 156 ALA A CA 1
ATOM 1246 C C . ALA A 1 156 ? -28.497 -10.593 19.468 1.00 43.88 156 ALA A C 1
ATOM 1248 O O . ALA A 1 156 ? -28.843 -9.811 20.349 1.00 43.88 156 ALA A O 1
ATOM 1249 N N . SER A 1 157 ? -29.317 -10.961 18.489 1.00 42.88 157 SER A N 1
ATOM 1250 C CA . SER A 1 157 ? -30.739 -10.659 18.458 1.00 42.88 157 SER A CA 1
ATOM 1251 C C . SER A 1 157 ? -31.439 -11.478 19.545 1.00 42.88 157 SER A C 1
ATOM 1253 O O . SER A 1 157 ? -32.151 -12.441 19.267 1.00 42.88 157 SER A O 1
ATOM 1255 N N . ARG A 1 158 ? -31.219 -11.122 20.813 1.00 52.91 158 ARG A N 1
ATOM 1256 C CA . ARG A 1 158 ? -32.158 -11.425 21.888 1.00 52.91 158 ARG A CA 1
ATOM 1257 C C . ARG A 1 158 ? -33.280 -10.413 21.736 1.00 52.91 158 ARG A C 1
ATOM 1259 O O . ARG A 1 158 ? -33.076 -9.255 22.052 1.00 52.91 158 ARG A O 1
ATOM 1266 N N . ILE A 1 159 ? -34.400 -10.852 21.164 1.00 51.53 159 ILE A N 1
ATOM 1267 C CA . ILE A 1 159 ? -35.795 -10.432 21.412 1.00 51.53 159 ILE A CA 1
ATOM 1268 C C . ILE A 1 159 ? -36.600 -10.835 20.169 1.00 51.53 159 ILE A C 1
ATOM 1270 O O . ILE A 1 159 ? -36.568 -10.158 19.146 1.00 51.53 159 ILE A O 1
ATOM 1274 N N . ARG A 1 160 ? -37.276 -11.990 20.264 1.00 45.78 160 ARG A N 1
ATOM 1275 C CA . ARG A 1 160 ? -38.615 -12.319 19.713 1.00 45.78 160 ARG A CA 1
ATOM 1276 C C . ARG A 1 160 ? -38.898 -13.823 19.883 1.00 45.78 160 ARG A C 1
ATOM 1278 O O . ARG A 1 160 ? -39.074 -14.555 18.919 1.00 45.78 160 ARG A O 1
ATOM 1285 N N . LYS A 1 161 ? -38.958 -14.292 21.133 1.00 42.31 161 LYS A N 1
ATOM 1286 C CA . LYS A 1 161 ? -39.718 -15.500 21.516 1.00 42.31 161 LYS A CA 1
ATOM 1287 C C . LYS A 1 161 ? -40.372 -15.305 22.891 1.00 42.31 161 LYS A C 1
ATOM 1289 O O . LYS A 1 161 ? -40.214 -16.121 23.781 1.00 42.31 161 LYS A O 1
ATOM 1294 N N . ILE A 1 162 ? -41.103 -14.204 23.064 1.00 51.28 162 ILE A N 1
ATOM 1295 C CA . ILE A 1 162 ? -42.124 -14.077 24.115 1.00 51.28 162 ILE A CA 1
ATOM 1296 C C . ILE A 1 162 ? -43.321 -13.393 23.456 1.00 51.28 162 ILE A C 1
ATOM 1298 O O . ILE A 1 162 ? -43.353 -12.172 23.365 1.00 51.28 162 ILE A O 1
ATOM 1302 N N . ARG A 1 163 ? -44.207 -14.199 22.859 1.00 48.19 163 ARG A N 1
ATOM 1303 C CA . ARG A 1 163 ? -45.623 -13.917 22.521 1.00 48.19 163 ARG A CA 1
ATOM 1304 C C . ARG A 1 163 ? -46.155 -15.002 21.577 1.00 48.19 163 ARG A C 1
ATOM 1306 O O . ARG A 1 163 ? -46.468 -14.734 20.427 1.00 48.19 163 ARG A O 1
ATOM 1313 N N . LYS A 1 164 ? -46.199 -16.247 22.054 1.00 45.84 164 LYS A N 1
ATOM 1314 C CA . LYS A 1 164 ? -47.114 -17.300 21.575 1.00 45.84 164 LYS A CA 1
ATOM 1315 C C . LYS A 1 164 ? -47.249 -18.337 22.690 1.00 45.84 164 LYS A C 1
ATOM 1317 O O . LYS A 1 164 ? -46.495 -19.302 22.702 1.00 45.84 164 LYS A O 1
ATOM 1322 N N . LYS A 1 165 ? -48.119 -18.055 23.663 1.00 44.31 165 LYS A N 1
ATOM 1323 C CA . LYS A 1 165 ? -48.834 -19.018 24.524 1.00 44.31 165 LYS A CA 1
ATOM 1324 C C . LYS A 1 165 ? -49.706 -18.234 25.507 1.00 44.31 165 LYS A C 1
ATOM 1326 O O . LYS A 1 165 ? -49.336 -18.020 26.652 1.00 44.31 165 LYS A O 1
ATOM 1331 N N . GLN A 1 166 ? -50.811 -17.731 24.982 1.00 46.16 166 GLN A N 1
ATOM 1332 C CA . GLN A 1 166 ? -52.054 -17.447 25.695 1.00 46.16 166 GLN A CA 1
ATOM 1333 C C . GLN A 1 166 ? -53.074 -17.223 24.587 1.00 46.16 166 GLN A C 1
ATOM 1335 O O . GLN A 1 166 ? -53.092 -16.154 23.988 1.00 46.16 166 GLN A O 1
ATOM 1340 N N . PHE A 1 167 ? -53.689 -18.336 24.200 1.00 42.59 167 PHE A N 1
ATOM 1341 C CA . PHE A 1 167 ? -54.988 -18.588 23.575 1.00 42.59 167 PHE A CA 1
ATOM 1342 C C . PHE A 1 167 ? -54.920 -20.027 23.065 1.00 42.59 167 PHE A C 1
ATOM 1344 O O . PHE A 1 167 ? -53.935 -20.344 22.353 1.00 42.59 167 PHE A O 1
#

Nearest PDB structures (foldseek):
  4bd9-assembly1_B  TM=4.574E-01  e=2.359E-11  Sabellastarte magnifica
  2ody-assembly2_F  TM=4.496E-01  e=1.968E-11  Rhipicephalus microplus
  6q61-assembly1_A  TM=9.870E-01  e=4.390E-06  Conus striatus
  6yhy-assembly1_A  TM=9.836E-01  e=7.558E-06  Conus consors
  6kzf-assembly1_A  TM=9.597E-01  e=2.852E-05  Dendroaspis angusticeps

Secondary structure (DSSP, 8-state):
----S---SSHHHHHHHHTTSPPPPGGGGSPPP--TTSS--EEEEEEETTTTEEEEEEE-S---S---S-BSSHHHHHHHHSPP---GGGGSPP---SS---EEEEEEETTTTEEEEEEE-SS---S--BSSHHHHIIIIITTTT---PPP----------SS----

Organism: Homo sapiens (NCBI:txid9606)

Foldseek 3Di:
DPDDPCDDPDPVRNCVVPLLDFDFDPQLVDDDDAPPPAPDWDWWWFQDPVVRAIDIDTHHPDDDDDSHSIGNDRVLNCVRGHGDDADPQLVDDWDQDDAADFAWWWFQDSNVRATDIDTHRPDDTTPRTHNDRVVNCVRRNVRPPDPDDRDPPPPPPPDDDPPPPDD

pLDDT: mean 82.42, std 16.31, range [42.31, 98.38]

Mean predicted aligned error: 10.67 Å

Solvent-accessible surface area (backbone atoms only — not comparable to full-atom values): 10503 Å² total; per-residue (Å²): 139,87,80,67,89,92,68,61,96,42,71,65,58,41,48,68,63,51,65,77,57,67,76,59,45,72,52,37,69,42,80,73,81,74,51,84,89,39,84,57,73,43,75,30,20,28,46,38,78,89,79,70,42,56,44,78,47,69,35,32,70,74,83,76,90,71,92,57,25,65,27,84,39,54,66,63,33,40,72,64,34,49,60,80,86,59,62,72,47,37,71,42,72,82,51,42,46,79,55,82,49,88,38,77,27,18,23,40,40,65,86,81,64,40,55,45,77,45,65,27,15,82,41,84,54,61,82,28,62,22,85,39,55,65,55,27,33,62,68,52,38,57,78,74,68,65,79,79,72,78,79,78,77,78,71,78,82,84,81,87,87,86,87,89,86,88,131